Protein AF-D8UE65-F1 (afdb_monomer)

Structure (mmCIF, N/CA/C/O backbone):
data_AF-D8UE65-F1
#
_entry.id   AF-D8UE65-F1
#
loop_
_atom_site.group_PDB
_atom_site.id
_atom_site.type_symbol
_atom_site.label_atom_id
_atom_site.label_alt_id
_atom_site.label_comp_id
_atom_site.label_asym_id
_atom_site.label_entity_id
_atom_site.label_seq_id
_atom_site.pdbx_PDB_ins_code
_atom_site.Cartn_x
_atom_site.Cartn_y
_atom_site.Cartn_z
_atom_site.occupancy
_atom_site.B_iso_or_equiv
_atom_site.auth_seq_id
_atom_site.auth_comp_id
_atom_site.auth_asym_id
_atom_site.auth_atom_id
_atom_site.pdbx_PDB_model_num
ATOM 1 N N . MET A 1 1 ? -9.162 -11.176 -4.516 1.00 61.50 1 MET A N 1
ATOM 2 C CA . MET A 1 1 ? -8.106 -11.678 -3.604 1.00 61.50 1 MET A CA 1
ATOM 3 C C . MET A 1 1 ? -7.169 -10.521 -3.298 1.00 61.50 1 MET A C 1
ATOM 5 O O . MET A 1 1 ? -6.823 -9.806 -4.231 1.00 61.50 1 MET A O 1
ATOM 9 N N . ILE A 1 2 ? -6.819 -10.314 -2.029 1.00 73.38 2 ILE A N 1
ATOM 10 C CA . ILE A 1 2 ? -6.019 -9.173 -1.555 1.00 73.38 2 ILE A CA 1
ATOM 11 C C . ILE A 1 2 ? -4.678 -9.697 -1.054 1.00 73.38 2 ILE A C 1
ATOM 13 O O . ILE A 1 2 ? -4.634 -10.736 -0.392 1.00 73.38 2 ILE A O 1
ATOM 17 N N . ARG A 1 3 ? -3.593 -8.988 -1.363 1.00 79.06 3 ARG A N 1
ATOM 18 C CA . ARG A 1 3 ? -2.263 -9.249 -0.812 1.00 79.06 3 ARG A CA 1
ATOM 19 C C . ARG A 1 3 ? -1.791 -8.003 -0.072 1.00 79.06 3 ARG A C 1
ATOM 21 O O . ARG A 1 3 ? -1.666 -6.947 -0.680 1.00 79.06 3 ARG A O 1
ATOM 28 N N . VAL A 1 4 ? -1.523 -8.129 1.224 1.00 76.31 4 VAL A N 1
ATOM 29 C CA . VAL A 1 4 ? -0.798 -7.105 1.992 1.00 76.31 4 VAL A CA 1
ATOM 30 C C . VAL A 1 4 ? 0.676 -7.480 1.961 1.00 76.31 4 VAL A C 1
ATOM 32 O O . VAL A 1 4 ? 1.009 -8.642 2.205 1.00 76.31 4 VAL A O 1
ATOM 35 N N . ASN A 1 5 ? 1.547 -6.533 1.623 1.00 72.19 5 ASN A N 1
ATOM 36 C CA . ASN A 1 5 ? 2.982 -6.762 1.573 1.00 72.19 5 ASN A CA 1
ATOM 37 C C . ASN A 1 5 ? 3.733 -5.729 2.414 1.00 72.19 5 ASN A C 1
ATOM 39 O O . ASN A 1 5 ? 3.408 -4.543 2.397 1.00 72.19 5 ASN A O 1
ATOM 43 N N . ASN A 1 6 ? 4.752 -6.200 3.128 1.00 67.00 6 ASN A N 1
ATOM 44 C CA . ASN A 1 6 ? 5.721 -5.362 3.818 1.00 67.00 6 ASN A CA 1
ATOM 45 C C . ASN A 1 6 ? 7.090 -5.642 3.194 1.00 67.00 6 ASN A C 1
ATOM 47 O O . ASN A 1 6 ? 7.654 -6.723 3.371 1.00 67.00 6 ASN A O 1
ATOM 51 N N . LEU A 1 7 ? 7.589 -4.694 2.409 1.00 61.66 7 LEU A N 1
ATOM 52 C CA . LEU A 1 7 ? 8.792 -4.833 1.601 1.00 61.66 7 LEU A CA 1
ATOM 53 C C . LEU A 1 7 ? 10.032 -4.546 2.456 1.00 61.66 7 LEU A C 1
ATOM 55 O O . LEU A 1 7 ? 10.694 -3.513 2.320 1.00 61.66 7 LEU A O 1
ATOM 59 N N . ALA A 1 8 ? 10.358 -5.465 3.361 1.00 54.69 8 ALA A N 1
ATOM 60 C CA . ALA A 1 8 ? 11.595 -5.381 4.127 1.00 54.69 8 ALA A CA 1
ATOM 61 C C . ALA A 1 8 ? 12.799 -5.285 3.166 1.00 54.69 8 ALA A C 1
ATOM 63 O O . ALA A 1 8 ? 12.985 -6.135 2.298 1.00 54.69 8 ALA A O 1
ATOM 64 N N . GLY A 1 9 ? 13.609 -4.230 3.297 1.00 54.38 9 GLY A N 1
ATOM 65 C CA . GLY A 1 9 ? 14.769 -3.999 2.427 1.00 54.38 9 GLY A CA 1
ATOM 66 C C . GLY A 1 9 ? 14.492 -3.204 1.143 1.00 54.38 9 GLY A C 1
ATOM 67 O O . GLY A 1 9 ? 15.435 -2.906 0.412 1.00 54.38 9 GLY A O 1
ATOM 68 N N . ALA A 1 10 ? 13.256 -2.766 0.887 1.00 66.12 10 ALA A N 1
ATOM 69 C CA . ALA A 1 10 ? 12.911 -1.908 -0.250 1.00 66.12 10 ALA A CA 1
ATOM 70 C C . ALA A 1 10 ? 13.243 -0.422 -0.017 1.00 66.12 10 ALA A C 1
ATOM 72 O O . ALA A 1 10 ? 12.389 0.455 -0.092 1.00 66.12 10 ALA A O 1
ATOM 73 N N . HIS A 1 11 ? 14.515 -0.133 0.247 1.00 72.75 11 HIS A N 1
ATOM 74 C CA . HIS A 1 11 ? 15.058 1.230 0.323 1.00 72.75 11 HIS A CA 1
ATOM 75 C C . HIS A 1 11 ? 15.774 1.645 -0.980 1.00 72.75 11 HIS A C 1
ATOM 77 O O . HIS A 1 11 ? 16.213 2.788 -1.136 1.00 72.75 11 HIS A O 1
ATOM 83 N N . SER A 1 12 ? 15.863 0.729 -1.958 1.00 82.31 12 SER A N 1
ATOM 84 C CA . SER A 1 12 ? 16.433 0.948 -3.295 1.00 82.31 12 SER A CA 1
ATOM 85 C C . SER A 1 12 ? 15.416 0.687 -4.419 1.00 82.31 12 SER A C 1
ATOM 87 O O . SER A 1 12 ? 14.555 -0.176 -4.262 1.00 82.31 12 SER A O 1
ATOM 89 N N . ASP A 1 13 ? 15.528 1.366 -5.575 1.00 86.06 13 ASP A N 1
ATOM 90 C CA . ASP A 1 13 ? 14.677 1.071 -6.751 1.00 86.06 13 ASP A CA 1
ATOM 91 C C . ASP A 1 13 ? 14.912 -0.366 -7.207 1.00 86.06 13 ASP A C 1
ATO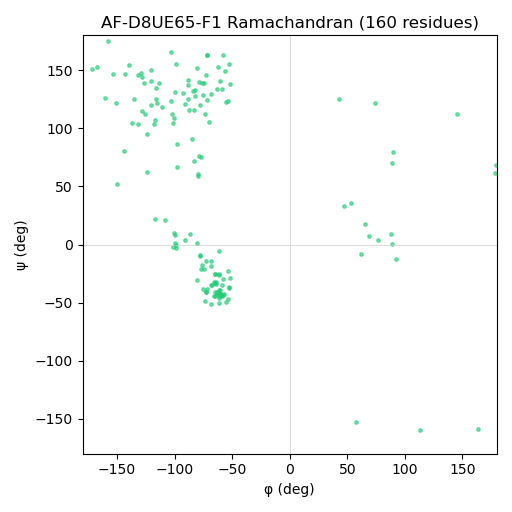M 93 O O . ASP A 1 13 ? 13.972 -1.065 -7.562 1.00 86.06 13 ASP A O 1
ATOM 97 N N . ALA A 1 14 ? 16.168 -0.822 -7.161 1.00 87.56 14 ALA A N 1
ATOM 98 C CA . ALA A 1 14 ? 16.527 -2.197 -7.478 1.00 87.56 14 ALA A CA 1
ATOM 99 C C . ALA A 1 14 ? 15.824 -3.194 -6.544 1.00 87.56 14 ALA A C 1
ATOM 101 O O . ALA A 1 14 ? 15.299 -4.194 -7.019 1.00 87.56 14 ALA A O 1
ATOM 102 N N . GLY A 1 15 ? 15.761 -2.903 -5.241 1.00 85.94 15 GLY A N 1
ATOM 103 C CA . GLY A 1 15 ? 15.048 -3.730 -4.267 1.00 85.94 15 GLY A CA 1
ATOM 104 C C . GLY A 1 15 ? 13.542 -3.761 -4.518 1.00 85.94 15 GLY A C 1
ATOM 105 O O . GLY A 1 15 ? 12.947 -4.832 -4.532 1.00 85.94 15 GLY A O 1
ATOM 106 N N . ILE A 1 16 ? 12.927 -2.608 -4.793 1.00 86.50 16 ILE A N 1
ATOM 107 C CA . ILE A 1 16 ? 11.495 -2.532 -5.119 1.00 86.50 16 ILE A CA 1
ATOM 108 C C . ILE A 1 16 ? 11.185 -3.324 -6.397 1.00 86.50 16 ILE A C 1
ATOM 110 O O . ILE A 1 16 ? 10.253 -4.125 -6.409 1.00 86.50 16 ILE A O 1
ATOM 114 N N . LYS A 1 17 ? 11.994 -3.153 -7.450 1.00 89.19 17 LYS A N 1
ATOM 115 C CA . LYS A 1 17 ? 11.868 -3.895 -8.715 1.00 89.19 17 LYS A CA 1
ATOM 116 C C . LYS A 1 17 ? 12.054 -5.397 -8.525 1.00 89.19 17 LYS A C 1
ATOM 118 O O . LYS A 1 17 ? 11.297 -6.175 -9.095 1.00 89.19 17 LYS A O 1
ATOM 123 N N . ALA A 1 18 ? 13.029 -5.809 -7.714 1.00 88.38 18 ALA A N 1
ATOM 124 C CA . ALA A 1 18 ? 13.240 -7.216 -7.391 1.00 88.38 18 ALA A CA 1
ATOM 125 C C . ALA A 1 18 ? 11.993 -7.811 -6.729 1.00 88.38 18 ALA A C 1
ATOM 127 O O . ALA A 1 18 ? 11.530 -8.868 -7.140 1.00 88.38 18 ALA A O 1
ATOM 128 N N . ILE A 1 19 ? 11.374 -7.092 -5.791 1.00 86.06 19 ILE A N 1
ATOM 129 C CA . ILE A 1 19 ? 10.167 -7.597 -5.135 1.00 86.06 19 ILE A CA 1
ATOM 130 C C . ILE A 1 19 ? 8.957 -7.587 -6.075 1.00 86.06 19 ILE A C 1
ATOM 132 O O . ILE A 1 19 ? 8.164 -8.524 -6.052 1.00 86.06 19 ILE A O 1
ATOM 136 N N . ALA A 1 20 ? 8.806 -6.572 -6.928 1.00 89.12 20 ALA A N 1
ATOM 137 C CA . ALA A 1 20 ? 7.784 -6.594 -7.974 1.00 89.12 20 ALA A CA 1
ATOM 138 C C . ALA A 1 20 ? 7.948 -7.827 -8.884 1.00 89.12 20 ALA A C 1
ATOM 140 O O . ALA A 1 20 ? 6.970 -8.517 -9.175 1.00 89.12 20 ALA A O 1
ATOM 141 N N . SER A 1 21 ? 9.189 -8.157 -9.254 1.00 89.56 21 SER A N 1
ATOM 142 C CA . SER A 1 21 ? 9.516 -9.368 -10.009 1.00 89.56 21 SER A CA 1
ATOM 143 C C . SER A 1 21 ? 9.172 -10.648 -9.239 1.00 89.56 21 SER A C 1
ATOM 145 O O . SER A 1 21 ? 8.598 -11.562 -9.827 1.00 89.56 21 SER A O 1
ATOM 147 N N . ASP A 1 22 ? 9.475 -10.714 -7.940 1.00 88.44 22 ASP A N 1
ATOM 148 C CA . ASP A 1 22 ? 9.188 -11.879 -7.091 1.00 88.44 22 ASP A CA 1
ATOM 149 C C . ASP A 1 22 ? 7.683 -12.101 -6.881 1.00 88.44 22 ASP A C 1
ATOM 151 O O . ASP A 1 22 ? 7.226 -13.241 -6.810 1.00 88.44 22 ASP A O 1
ATOM 155 N N . LEU A 1 23 ? 6.891 -11.024 -6.802 1.00 86.94 23 LEU A N 1
ATOM 156 C CA . LEU A 1 23 ? 5.425 -11.111 -6.771 1.00 86.94 23 LEU A CA 1
ATOM 157 C C . LEU A 1 23 ? 4.865 -11.669 -8.088 1.00 86.94 23 LEU A C 1
ATOM 159 O O . LEU A 1 23 ? 3.856 -12.380 -8.080 1.00 86.94 23 LEU A O 1
ATOM 163 N N . GLY A 1 24 ? 5.529 -11.362 -9.204 1.00 82.44 24 GLY A N 1
ATOM 164 C CA . GLY A 1 24 ? 5.318 -11.998 -10.496 1.00 82.44 24 GLY A CA 1
ATOM 165 C C . GLY A 1 24 ? 3.886 -11.902 -11.032 1.00 82.44 24 GLY A C 1
ATOM 166 O O . GLY A 1 24 ? 3.126 -10.974 -10.754 1.00 82.44 24 GLY A O 1
ATOM 167 N N . ALA A 1 25 ? 3.503 -12.885 -11.851 1.00 85.69 25 ALA A N 1
ATOM 168 C CA . ALA A 1 25 ? 2.191 -12.921 -12.499 1.00 85.69 25 ALA A CA 1
ATOM 169 C C . ALA A 1 25 ? 1.033 -13.256 -11.538 1.00 85.69 25 ALA A C 1
ATOM 171 O O . ALA A 1 25 ? -0.130 -13.027 -11.876 1.00 85.69 25 ALA A O 1
ATOM 172 N N . ASP A 1 26 ? 1.331 -13.758 -10.339 1.00 86.19 26 ASP A N 1
ATOM 173 C CA . ASP A 1 26 ? 0.327 -14.236 -9.384 1.00 86.19 26 ASP A CA 1
ATOM 174 C C . ASP A 1 26 ? -0.541 -13.115 -8.811 1.00 86.19 26 ASP A C 1
ATOM 176 O O . ASP A 1 26 ? -1.622 -13.379 -8.276 1.00 86.19 26 ASP A O 1
ATOM 180 N N . ILE A 1 27 ? -0.093 -11.863 -8.911 1.00 90.19 27 ILE A N 1
ATOM 181 C CA . ILE A 1 27 ? -0.812 -10.688 -8.409 1.00 90.19 27 ILE A CA 1
ATOM 182 C C . ILE A 1 27 ? -1.597 -9.926 -9.483 1.00 90.19 27 ILE A C 1
ATOM 184 O O . ILE A 1 27 ? -2.305 -8.975 -9.155 1.00 90.19 27 ILE A O 1
ATOM 188 N N . LYS A 1 28 ? -1.558 -10.373 -10.744 1.00 92.69 28 LYS A N 1
ATOM 189 C CA . LYS A 1 28 ? -2.320 -9.744 -11.831 1.00 92.69 28 LYS A CA 1
ATOM 190 C C . LYS A 1 28 ? -3.823 -9.740 -11.537 1.00 92.69 28 LYS A C 1
ATOM 192 O O . LYS A 1 28 ? -4.395 -10.748 -11.118 1.00 92.69 28 LYS A O 1
ATOM 197 N N . GLY A 1 29 ? -4.459 -8.592 -11.750 1.00 93.06 29 GLY A N 1
ATOM 198 C CA . GLY A 1 29 ? -5.870 -8.326 -11.471 1.00 93.06 29 GLY A CA 1
ATOM 199 C C . GLY A 1 29 ? -6.230 -8.292 -9.983 1.00 93.06 29 GLY A C 1
ATOM 200 O O . GLY A 1 29 ? -7.413 -8.255 -9.645 1.00 93.06 29 GLY A O 1
ATOM 201 N N . LYS A 1 30 ? -5.245 -8.347 -9.075 1.00 94.50 30 LYS A N 1
ATOM 202 C CA . LYS A 1 30 ? -5.469 -8.353 -7.623 1.00 94.50 30 LYS A CA 1
ATOM 203 C C . LYS A 1 30 ? -5.175 -6.989 -7.011 1.00 94.50 30 LYS A C 1
ATOM 205 O O . LYS A 1 30 ? -4.555 -6.120 -7.618 1.00 94.50 30 LYS A O 1
ATOM 210 N N . VAL A 1 31 ? -5.639 -6.824 -5.775 1.00 95.06 31 VAL A N 1
ATOM 211 C CA . VAL A 1 31 ? -5.308 -5.672 -4.935 1.00 95.06 31 VAL A CA 1
ATOM 212 C C . VAL A 1 31 ? -4.030 -5.974 -4.163 1.00 95.06 31 VAL A C 1
ATOM 214 O O . VAL A 1 31 ? -3.964 -6.980 -3.448 1.00 95.06 31 VAL A O 1
ATOM 217 N N . LEU A 1 32 ? -3.042 -5.090 -4.294 1.00 94.25 32 LEU A N 1
ATOM 218 C CA . LEU A 1 32 ? -1.800 -5.096 -3.528 1.00 94.25 32 LEU A CA 1
ATOM 219 C C . LEU A 1 32 ? -1.793 -3.893 -2.584 1.00 94.25 32 LEU A C 1
ATOM 221 O O . LEU A 1 32 ? -1.817 -2.755 -3.043 1.00 94.25 32 LEU A O 1
ATOM 225 N N . ILE A 1 33 ? -1.738 -4.143 -1.277 1.00 94.19 33 ILE A N 1
ATOM 226 C CA . ILE A 1 33 ? -1.586 -3.106 -0.253 1.00 94.19 33 ILE A CA 1
ATOM 227 C C . ILE A 1 33 ? -0.133 -3.112 0.227 1.00 94.19 33 ILE A C 1
ATOM 229 O O . ILE A 1 33 ? 0.313 -4.070 0.857 1.00 94.19 33 ILE A O 1
ATOM 233 N N . ASP A 1 34 ? 0.597 -2.048 -0.082 1.00 91.25 34 ASP A N 1
ATOM 234 C CA . ASP A 1 34 ? 1.961 -1.784 0.354 1.00 91.25 34 ASP A CA 1
ATOM 235 C C . ASP A 1 34 ? 1.971 -1.066 1.713 1.00 91.25 34 ASP A C 1
ATOM 237 O O . ASP A 1 34 ? 1.520 0.078 1.830 1.00 91.25 34 ASP A O 1
ATOM 241 N N . ALA A 1 35 ? 2.518 -1.747 2.722 1.00 88.19 35 ALA A N 1
ATOM 242 C CA . ALA A 1 35 ? 2.698 -1.248 4.086 1.00 88.19 35 ALA A CA 1
ATOM 243 C C . ALA A 1 35 ? 4.129 -0.775 4.393 1.00 88.19 35 ALA A C 1
ATOM 245 O O . ALA A 1 35 ? 4.469 -0.517 5.546 1.00 88.19 35 ALA A O 1
ATOM 246 N N . THR A 1 36 ? 4.982 -0.670 3.376 1.00 82.88 36 THR A N 1
ATOM 247 C CA . THR A 1 36 ? 6.420 -0.429 3.545 1.00 82.88 36 THR A CA 1
ATOM 248 C C . THR A 1 36 ? 6.734 1.018 3.906 1.00 82.88 36 THR A C 1
ATOM 250 O O . THR A 1 36 ? 6.234 1.940 3.267 1.00 82.88 36 THR A O 1
ATOM 253 N N . ASN A 1 37 ? 7.672 1.228 4.827 1.00 82.12 37 ASN A N 1
ATOM 254 C CA . ASN A 1 37 ? 8.392 2.496 4.963 1.00 82.12 37 ASN A CA 1
ATOM 255 C C . ASN A 1 37 ? 9.779 2.339 4.307 1.00 82.12 37 ASN A C 1
ATOM 257 O O . ASN A 1 37 ? 10.595 1.576 4.829 1.00 82.12 37 ASN A O 1
ATOM 261 N N . PRO A 1 38 ? 10.058 2.972 3.146 1.00 79.38 38 PRO A N 1
ATOM 262 C CA . PRO A 1 38 ? 11.289 2.755 2.378 1.00 79.38 38 PRO A CA 1
ATOM 263 C C . PRO A 1 38 ? 12.469 3.546 2.971 1.00 79.38 38 PRO A C 1
ATOM 265 O O . PRO A 1 38 ? 13.038 4.429 2.325 1.00 79.38 38 PRO A O 1
ATOM 268 N N . LEU A 1 39 ? 12.802 3.247 4.226 1.00 80.00 39 LEU A N 1
ATOM 269 C CA . LEU A 1 39 ? 13.847 3.910 5.002 1.00 80.00 39 LEU A CA 1
ATOM 270 C C . LEU A 1 39 ? 15.202 3.237 4.785 1.00 80.00 39 LEU A C 1
ATOM 272 O O . LEU A 1 39 ? 15.293 2.007 4.718 1.00 80.00 39 LEU A O 1
ATOM 276 N N . SER A 1 40 ? 16.267 4.034 4.708 1.00 78.56 40 SER A N 1
ATOM 277 C CA . SER A 1 40 ? 17.629 3.509 4.737 1.00 78.56 40 SER A CA 1
ATOM 278 C C . SER A 1 40 ? 17.914 2.800 6.072 1.00 78.56 40 SER A C 1
ATOM 280 O O . SER A 1 40 ? 17.295 3.119 7.093 1.00 78.56 40 SER A O 1
ATOM 282 N N . PRO A 1 41 ? 18.833 1.816 6.099 1.00 76.88 41 PRO A N 1
ATOM 283 C CA . PRO A 1 41 ? 19.177 1.125 7.334 1.00 76.88 41 PRO A CA 1
ATOM 284 C C . PRO A 1 41 ? 19.636 2.091 8.433 1.00 76.88 41 PRO A C 1
ATOM 286 O O . PRO A 1 41 ? 20.264 3.119 8.166 1.00 76.88 41 PRO A O 1
ATOM 289 N N . TYR A 1 42 ? 19.364 1.728 9.687 1.00 73.69 42 TYR A N 1
ATOM 290 C CA . TYR A 1 42 ? 19.903 2.439 10.844 1.00 73.69 42 TYR A CA 1
ATOM 291 C C . TYR A 1 42 ? 21.439 2.572 10.732 1.00 73.69 42 TYR A C 1
ATOM 293 O O . TYR A 1 42 ? 22.098 1.597 10.353 1.00 73.69 42 TYR A O 1
ATOM 301 N N . PRO A 1 43 ? 22.033 3.736 11.068 1.00 76.62 43 PRO A N 1
ATOM 302 C CA . PRO A 1 43 ? 21.427 4.908 11.718 1.00 76.62 43 PRO A CA 1
ATOM 303 C C . PRO A 1 43 ? 20.844 5.976 10.779 1.00 76.62 43 PRO A C 1
ATOM 305 O O . PRO A 1 43 ? 20.419 7.014 11.270 1.00 76.62 43 PRO A O 1
ATOM 308 N N . GLY A 1 44 ? 20.838 5.761 9.460 1.00 76.12 44 GLY A N 1
ATOM 309 C CA . GLY A 1 44 ? 20.423 6.786 8.497 1.00 76.12 44 GLY A CA 1
ATOM 310 C C . GLY A 1 44 ? 18.931 7.115 8.566 1.00 76.12 44 GLY A C 1
ATOM 311 O O . GLY A 1 44 ? 18.576 8.282 8.681 1.00 76.12 44 GLY A O 1
ATOM 312 N N . LEU A 1 45 ? 18.069 6.088 8.512 1.00 77.38 45 LEU A N 1
ATOM 313 C CA . LEU A 1 45 ? 16.599 6.220 8.510 1.00 77.38 45 LEU A CA 1
ATOM 314 C C . LEU A 1 45 ? 16.079 7.278 7.515 1.00 77.38 45 LEU A C 1
ATOM 316 O O . LEU A 1 45 ? 15.075 7.950 7.740 1.00 77.38 45 LEU A O 1
ATOM 320 N N . GLU A 1 46 ? 16.774 7.431 6.393 1.00 77.94 46 GLU A N 1
ATOM 321 C CA . GLU A 1 46 ? 16.431 8.400 5.360 1.00 77.94 46 GLU A CA 1
ATOM 322 C C . GLU A 1 46 ? 15.379 7.799 4.436 1.00 77.94 46 GLU A C 1
ATOM 324 O O . GLU A 1 46 ? 15.532 6.675 3.947 1.00 77.94 46 GLU A O 1
ATOM 329 N N . VAL A 1 47 ? 14.322 8.557 4.156 1.00 73.25 47 VAL A N 1
ATOM 330 C CA . VAL A 1 47 ? 13.320 8.150 3.172 1.00 73.25 47 VAL A CA 1
ATOM 331 C C . VAL A 1 47 ? 13.946 8.172 1.786 1.00 73.25 47 VAL A C 1
ATOM 333 O O . VAL A 1 47 ? 14.524 9.172 1.351 1.00 73.25 47 VAL A O 1
ATOM 336 N N . ARG A 1 48 ? 13.787 7.068 1.057 1.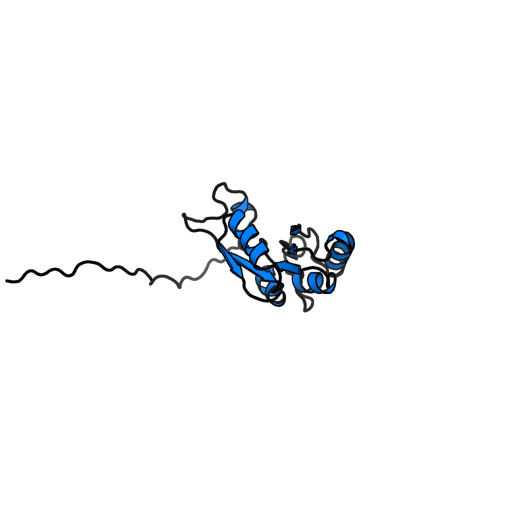00 71.94 48 ARG A N 1
ATOM 337 C CA . ARG A 1 48 ? 14.131 6.994 -0.359 1.00 71.94 48 ARG A CA 1
ATOM 338 C C . ARG A 1 48 ? 13.445 8.119 -1.147 1.00 71.94 48 ARG A C 1
ATOM 340 O O . ARG A 1 48 ? 12.221 8.170 -1.216 1.00 71.94 48 ARG A O 1
ATOM 347 N N . TRP A 1 49 ? 14.228 8.936 -1.855 1.00 71.56 49 TRP A N 1
ATOM 348 C CA . TRP A 1 49 ? 13.693 9.880 -2.837 1.00 71.56 49 TRP A CA 1
ATOM 349 C C . TRP A 1 49 ? 14.518 9.910 -4.126 1.00 71.56 49 TRP A C 1
ATOM 351 O O . TRP A 1 49 ? 15.589 10.506 -4.186 1.00 71.56 49 TRP A O 1
ATOM 361 N N . THR A 1 50 ? 13.995 9.292 -5.187 1.00 73.88 50 THR A N 1
ATOM 362 C CA . THR A 1 50 ? 14.575 9.338 -6.547 1.00 73.88 50 THR A CA 1
ATOM 363 C C . THR A 1 50 ? 13.641 10.001 -7.561 1.00 73.88 50 THR A C 1
ATOM 365 O O . THR A 1 50 ? 13.752 9.789 -8.765 1.00 73.88 50 THR A O 1
ATOM 368 N N . GLY A 1 51 ? 12.703 10.822 -7.075 1.00 81.75 51 GLY A N 1
ATOM 369 C CA . GLY A 1 51 ? 11.660 11.471 -7.878 1.00 81.75 51 GLY A CA 1
ATOM 370 C C . GLY A 1 51 ? 10.344 10.688 -7.961 1.00 81.75 51 GLY A C 1
ATOM 371 O O . GLY A 1 51 ? 9.329 11.262 -8.359 1.00 81.75 51 GLY A O 1
ATOM 372 N N . LYS A 1 52 ? 10.339 9.420 -7.529 1.00 86.81 52 LYS A N 1
ATOM 373 C CA . LYS A 1 52 ? 9.149 8.572 -7.360 1.00 86.81 52 LYS A CA 1
ATOM 374 C C . LYS A 1 52 ? 9.137 7.967 -5.957 1.00 86.81 52 LYS A C 1
ATOM 376 O O . LYS A 1 52 ? 10.197 7.646 -5.421 1.00 86.81 52 LYS A O 1
ATOM 381 N N . SER A 1 53 ? 7.946 7.826 -5.381 1.00 88.94 53 SER A N 1
ATOM 382 C CA . SER A 1 53 ? 7.733 7.030 -4.164 1.00 88.94 53 SER A CA 1
ATOM 383 C C . SER A 1 53 ? 7.852 5.533 -4.439 1.00 88.94 53 SER A C 1
ATOM 385 O O . SER A 1 53 ? 7.758 5.097 -5.591 1.00 88.94 53 SER A O 1
ATOM 387 N N . ALA A 1 54 ? 8.018 4.734 -3.383 1.00 88.62 54 ALA A N 1
ATOM 388 C CA . ALA A 1 54 ? 8.061 3.282 -3.533 1.00 88.62 54 ALA A CA 1
ATOM 389 C C . ALA A 1 54 ? 6.730 2.736 -4.075 1.00 88.62 54 ALA A C 1
ATOM 391 O O . ALA A 1 54 ? 6.732 1.905 -4.984 1.00 88.62 54 ALA A O 1
ATOM 392 N N . GLY A 1 55 ? 5.603 3.275 -3.596 1.00 90.56 55 GLY A N 1
ATOM 393 C CA . GLY A 1 55 ? 4.278 2.943 -4.122 1.00 90.56 55 GLY A CA 1
ATOM 394 C C . GLY A 1 55 ? 4.104 3.277 -5.609 1.00 90.56 55 GLY A C 1
ATOM 395 O O . GLY A 1 55 ? 3.514 2.492 -6.350 1.00 90.56 55 GLY A O 1
ATOM 396 N N . GLU A 1 56 ? 4.644 4.409 -6.073 1.00 92.69 56 GLU A N 1
ATOM 397 C CA . GLU A 1 56 ? 4.624 4.765 -7.500 1.00 92.69 56 GLU A CA 1
ATOM 398 C C . GLU A 1 56 ? 5.457 3.799 -8.342 1.00 92.69 56 GLU A C 1
ATOM 400 O O . GLU A 1 56 ? 4.989 3.347 -9.383 1.00 92.69 56 GLU A O 1
ATOM 405 N N . LEU A 1 57 ? 6.657 3.439 -7.882 1.00 92.12 57 LEU A N 1
ATOM 406 C CA . LEU A 1 57 ? 7.498 2.491 -8.605 1.00 92.12 57 LEU A CA 1
ATOM 407 C C . LEU A 1 57 ? 6.858 1.097 -8.673 1.00 92.12 57 LEU A C 1
ATOM 409 O O . LEU A 1 57 ? 6.877 0.475 -9.729 1.00 92.12 57 LEU A O 1
ATOM 413 N N . LEU A 1 58 ? 6.237 0.620 -7.590 1.00 91.19 58 LEU A N 1
ATOM 414 C CA . LEU A 1 58 ? 5.488 -0.643 -7.604 1.00 91.19 58 LEU A CA 1
ATOM 415 C C . LEU A 1 58 ? 4.351 -0.628 -8.623 1.00 91.19 58 LEU A C 1
ATOM 417 O O . LEU A 1 58 ? 4.170 -1.606 -9.340 1.00 91.19 58 LEU A O 1
ATOM 421 N N . ALA A 1 59 ? 3.589 0.465 -8.687 1.00 92.94 59 ALA A N 1
ATOM 422 C CA . ALA A 1 59 ? 2.497 0.596 -9.646 1.00 92.94 59 ALA A CA 1
ATOM 423 C C . ALA A 1 59 ? 2.995 0.589 -11.102 1.00 92.94 59 ALA A C 1
ATOM 425 O O . ALA A 1 59 ? 2.304 0.078 -11.978 1.00 92.94 59 ALA A O 1
ATOM 426 N N . GLU A 1 60 ? 4.195 1.114 -11.362 1.00 93.62 60 GLU A N 1
ATOM 427 C CA . GLU A 1 60 ? 4.817 1.068 -12.690 1.00 93.62 60 GLU A CA 1
ATOM 428 C C . GLU A 1 60 ? 5.317 -0.327 -13.071 1.00 93.62 60 GLU A C 1
ATOM 430 O O . GLU A 1 60 ? 5.140 -0.748 -14.212 1.00 93.62 60 GLU A O 1
ATOM 435 N N . GLU A 1 61 ? 5.924 -1.052 -12.132 1.00 93.31 61 GLU A N 1
ATOM 436 C CA . GLU A 1 61 ? 6.424 -2.412 -12.376 1.00 93.31 61 GLU A CA 1
ATOM 437 C C . GLU A 1 61 ? 5.286 -3.448 -12.443 1.00 93.31 61 GLU A C 1
ATOM 439 O O . GLU A 1 61 ? 5.447 -4.521 -13.026 1.00 93.31 61 GLU A O 1
ATOM 444 N N . LEU A 1 62 ? 4.117 -3.130 -11.873 1.00 92.69 62 LEU A N 1
ATOM 445 C CA . LEU A 1 62 ? 2.951 -4.011 -11.781 1.00 92.69 62 LEU A CA 1
ATOM 446 C C . LEU A 1 62 ? 1.698 -3.369 -12.406 1.00 92.69 62 LEU A C 1
ATOM 448 O O . LEU A 1 62 ? 0.696 -3.184 -11.711 1.00 92.69 62 LEU A O 1
ATOM 452 N N . PRO A 1 63 ? 1.698 -3.074 -13.721 1.00 93.50 63 PRO A N 1
ATOM 453 C CA . PRO A 1 63 ? 0.623 -2.315 -14.370 1.00 93.50 63 PRO A CA 1
ATOM 454 C C . PRO A 1 63 ? -0.732 -3.036 -14.360 1.00 93.50 63 PRO A C 1
ATOM 456 O O . PRO A 1 63 ? -1.780 -2.399 -14.395 1.00 93.50 63 PRO A O 1
ATOM 459 N N . ASP A 1 64 ? -0.715 -4.367 -14.273 1.00 94.25 64 ASP A N 1
ATOM 460 C CA . ASP A 1 64 ? -1.914 -5.204 -14.204 1.00 94.25 64 ASP A CA 1
ATOM 461 C C . ASP A 1 64 ? -2.424 -5.386 -12.756 1.00 94.25 64 ASP A C 1
ATOM 463 O O . ASP A 1 64 ? -3.268 -6.245 -12.511 1.00 94.25 64 ASP A O 1
ATOM 467 N N . THR A 1 65 ? -1.882 -4.663 -11.767 1.00 94.56 65 THR A N 1
ATOM 468 C CA . THR A 1 65 ? -2.212 -4.809 -10.336 1.00 94.56 65 THR A CA 1
ATOM 469 C C . THR A 1 65 ? -2.763 -3.507 -9.761 1.00 94.56 65 THR A C 1
ATOM 471 O O . THR A 1 65 ? -2.259 -2.420 -10.030 1.00 94.56 65 THR A O 1
ATOM 474 N N . PHE A 1 66 ? -3.769 -3.606 -8.891 1.00 95.38 66 PHE A N 1
ATOM 475 C CA . PHE A 1 66 ? -4.321 -2.451 -8.184 1.00 95.38 66 PHE A CA 1
ATOM 476 C C . PHE A 1 66 ? -3.492 -2.158 -6.931 1.00 95.38 66 PHE A C 1
ATOM 478 O O . PHE A 1 66 ? -3.738 -2.723 -5.863 1.00 95.38 66 PHE A O 1
ATOM 485 N N . VAL A 1 67 ? -2.480 -1.302 -7.078 1.00 94.88 67 VAL A N 1
ATOM 486 C CA . VAL A 1 67 ? -1.559 -0.935 -5.993 1.00 94.88 67 VAL A CA 1
ATOM 487 C C . VAL A 1 67 ? -2.156 0.158 -5.104 1.00 94.88 67 VAL A C 1
ATOM 489 O O . VAL A 1 67 ? -2.649 1.186 -5.581 1.00 94.88 67 VAL A O 1
ATOM 492 N N . TYR A 1 68 ? -2.067 -0.065 -3.796 1.00 96.19 68 TYR A N 1
ATOM 493 C CA . TYR A 1 68 ? -2.457 0.852 -2.734 1.00 96.19 68 TYR A CA 1
ATOM 494 C C . TYR A 1 68 ? -1.352 0.970 -1.688 1.00 96.19 68 TYR A C 1
ATOM 496 O O . TYR A 1 68 ? -0.689 -0.008 -1.378 1.00 96.19 68 TYR A O 1
ATOM 504 N N . LYS A 1 69 ? -1.195 2.152 -1.098 1.00 94.62 69 LYS A N 1
ATOM 505 C CA . LYS A 1 69 ? -0.368 2.434 0.074 1.00 94.62 69 LYS A CA 1
ATOM 506 C C . LYS A 1 69 ? -1.274 2.576 1.291 1.00 94.62 69 LYS A C 1
ATOM 508 O O . LYS A 1 69 ? -2.163 3.423 1.255 1.00 94.62 69 LYS A O 1
ATOM 513 N N . ALA A 1 70 ? -1.058 1.785 2.337 1.00 92.88 70 ALA A N 1
ATOM 514 C CA . ALA A 1 70 ? -1.784 1.871 3.610 1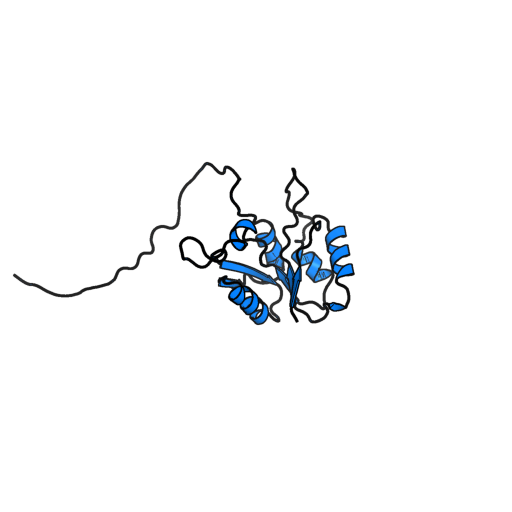.00 92.88 70 ALA A CA 1
ATOM 515 C C . ALA A 1 70 ? -0.956 1.225 4.732 1.00 92.88 70 ALA A C 1
ATOM 517 O O . ALA A 1 70 ? 0.085 0.649 4.457 1.00 92.88 70 ALA A O 1
ATOM 518 N N . PHE A 1 71 ? -1.400 1.287 5.991 1.00 89.38 71 PHE A N 1
ATOM 519 C CA . PHE A 1 71 ? -0.770 0.642 7.167 1.00 89.38 71 PHE A CA 1
ATOM 520 C C . PHE A 1 71 ? 0.649 1.090 7.534 1.00 89.38 71 PHE A C 1
ATOM 522 O O . PHE A 1 71 ? 1.130 0.772 8.615 1.00 89.38 71 PHE A O 1
ATOM 529 N N . ASN A 1 72 ? 1.300 1.889 6.698 1.00 84.44 72 ASN A N 1
ATOM 530 C CA . ASN A 1 72 ? 2.668 2.337 6.926 1.00 84.44 72 ASN A CA 1
ATOM 531 C C . ASN A 1 72 ? 2.761 3.456 7.989 1.00 84.44 72 ASN A C 1
ATOM 533 O O . ASN A 1 72 ? 3.832 3.721 8.529 1.00 84.44 72 ASN A O 1
ATOM 537 N N . THR A 1 73 ? 1.634 4.114 8.285 1.00 77.81 73 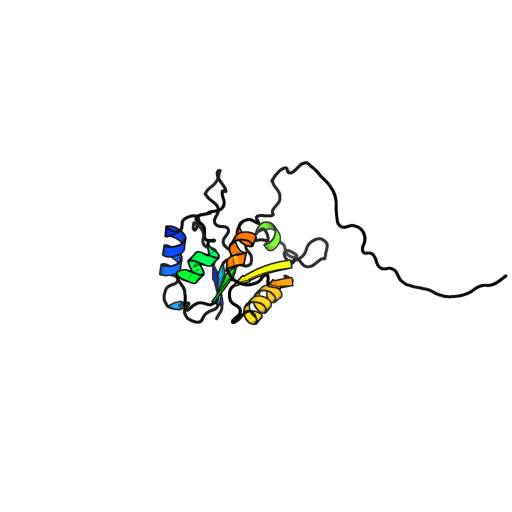THR A N 1
ATOM 538 C CA . THR A 1 73 ? 1.599 5.367 9.051 1.00 77.81 73 THR A CA 1
ATOM 539 C C . THR A 1 73 ? 1.203 5.240 10.528 1.00 77.81 73 THR A C 1
ATOM 541 O O . THR A 1 73 ? 1.166 6.243 11.248 1.00 77.81 73 THR A O 1
ATOM 544 N N . ILE A 1 74 ? 0.881 4.027 10.979 1.00 79.50 74 ILE A N 1
ATOM 545 C CA . ILE A 1 74 ? 0.608 3.710 12.384 1.00 79.50 74 ILE A CA 1
ATOM 546 C C . ILE A 1 74 ? 1.692 2.735 12.833 1.00 79.50 74 ILE A C 1
ATOM 548 O O . ILE A 1 74 ? 1.913 1.715 12.186 1.00 79.50 74 ILE A O 1
ATOM 552 N N . GLY A 1 75 ? 2.396 3.067 13.917 1.00 74.31 75 GLY A N 1
ATOM 553 C CA . GLY A 1 75 ? 3.498 2.251 14.420 1.00 74.31 75 GLY A CA 1
ATOM 554 C C . GLY A 1 75 ? 3.051 0.838 14.800 1.00 74.31 75 GLY A C 1
ATOM 555 O O . GLY A 1 75 ? 1.991 0.643 15.400 1.00 74.31 75 GLY A O 1
ATOM 556 N N . ALA A 1 76 ? 3.881 -0.161 14.490 1.00 73.94 76 ALA A N 1
ATOM 557 C CA . ALA A 1 76 ? 3.592 -1.565 14.796 1.00 73.94 76 ALA A CA 1
ATOM 558 C C . ALA A 1 76 ? 3.363 -1.814 16.298 1.00 73.94 76 ALA A C 1
ATOM 560 O O . ALA A 1 76 ? 2.576 -2.678 16.673 1.00 73.94 76 ALA A O 1
ATOM 561 N N . ASN A 1 77 ? 4.006 -1.020 17.158 1.00 73.56 77 ASN A N 1
ATOM 562 C CA . ASN A 1 77 ? 3.824 -1.043 18.607 1.00 73.56 77 ASN A CA 1
ATOM 563 C C . ASN A 1 77 ? 2.407 -0.641 19.044 1.00 73.56 77 ASN A C 1
ATOM 565 O O . ASN A 1 77 ? 1.919 -1.159 20.043 1.00 73.56 77 ASN A O 1
ATOM 569 N N . LEU A 1 78 ? 1.760 0.280 18.324 1.00 73.19 78 LEU A N 1
ATOM 570 C CA . LEU A 1 78 ? 0.364 0.634 18.566 1.00 73.19 78 LEU A CA 1
ATOM 571 C C . LEU A 1 78 ? -0.536 -0.487 18.057 1.00 73.19 78 LEU A C 1
ATOM 573 O O . LEU A 1 78 ? -1.336 -1.002 18.822 1.00 73.19 78 LEU A O 1
ATOM 577 N N . MET A 1 79 ? -0.318 -0.959 16.827 1.00 77.38 79 MET A N 1
ATOM 578 C CA . MET A 1 79 ? -1.132 -2.027 16.230 1.00 77.38 79 MET A CA 1
ATOM 579 C C . MET A 1 79 ? -1.085 -3.361 16.998 1.00 77.38 79 MET A C 1
ATOM 581 O O . MET A 1 79 ? -2.023 -4.144 16.907 1.00 77.38 79 MET A O 1
ATOM 585 N N . ALA A 1 80 ? -0.010 -3.635 17.745 1.00 76.00 80 ALA A N 1
ATOM 586 C CA . ALA A 1 80 ? 0.133 -4.846 18.557 1.00 76.00 80 ALA A CA 1
ATOM 587 C C . ALA A 1 80 ? -0.655 -4.814 19.884 1.00 76.00 80 ALA A C 1
ATOM 589 O O . ALA A 1 80 ? -0.724 -5.832 20.576 1.00 76.00 80 ALA A O 1
ATOM 590 N N . GLN A 1 81 ? -1.216 -3.665 20.268 1.00 75.38 81 GLN A N 1
ATOM 591 C CA . GLN A 1 81 ? -2.026 -3.531 21.480 1.00 75.38 81 GLN A CA 1
ATOM 592 C C . GLN A 1 81 ? -3.455 -4.026 21.230 1.00 75.38 81 GLN A C 1
ATOM 594 O O . GLN A 1 81 ? -3.953 -3.982 20.106 1.00 75.38 81 GLN A O 1
ATOM 599 N N . GLY A 1 82 ? -4.131 -4.502 22.281 1.00 66.31 82 GLY A N 1
ATOM 600 C CA . GLY A 1 82 ? -5.502 -5.021 22.168 1.00 66.31 82 GLY A CA 1
ATOM 601 C C . GLY A 1 82 ? -6.517 -3.976 21.688 1.00 66.31 82 GLY A C 1
ATOM 602 O O . GLY A 1 82 ? -7.514 -4.331 21.069 1.00 66.31 82 GLY A O 1
ATOM 603 N N . ASP A 1 83 ? -6.235 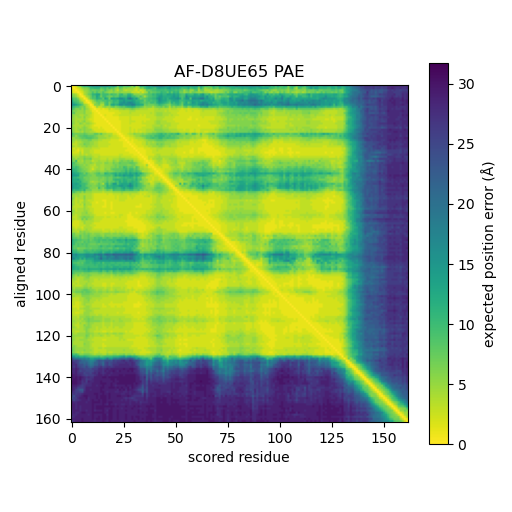-2.697 21.933 1.00 73.81 83 ASP A N 1
ATOM 604 C CA . ASP A 1 83 ? -6.969 -1.519 21.473 1.00 73.81 83 ASP A CA 1
ATOM 605 C C . ASP A 1 83 ? -6.198 -0.740 20.395 1.00 73.81 83 ASP A C 1
ATOM 607 O O . ASP A 1 83 ? -6.480 0.433 20.171 1.00 73.81 83 ASP A O 1
ATOM 611 N N . GLY A 1 84 ? -5.248 -1.386 19.709 1.00 71.06 84 GLY A N 1
ATOM 612 C CA . GLY A 1 84 ? -4.253 -0.774 18.822 1.00 71.06 84 GLY A CA 1
ATOM 613 C C . GLY A 1 84 ? -4.780 -0.010 17.607 1.00 71.06 84 GLY A C 1
ATOM 614 O O . GLY A 1 84 ? -4.010 0.631 16.888 1.00 71.06 84 GLY A O 1
ATOM 615 N N . SER A 1 85 ? -6.092 -0.060 17.383 1.00 76.06 85 SER A N 1
ATOM 616 C CA . SER A 1 85 ? -6.808 0.746 16.401 1.00 76.06 85 SER A CA 1
ATOM 617 C C . SER A 1 85 ? -7.517 1.964 17.001 1.00 76.06 85 SER A C 1
ATOM 619 O O . SER A 1 85 ? -8.265 2.655 16.311 1.00 76.06 85 SER A O 1
ATOM 621 N N . SER A 1 86 ? -7.275 2.256 18.277 1.00 78.12 86 SER A N 1
ATOM 622 C CA . SER A 1 86 ? -7.829 3.386 19.008 1.00 78.12 86 SER A CA 1
ATOM 623 C C . SER A 1 86 ? -6.789 4.023 19.928 1.00 78.12 86 SER A C 1
ATOM 625 O O . SER A 1 86 ? -5.833 3.387 20.359 1.00 78.12 86 SER A O 1
ATOM 627 N N . LEU A 1 87 ? -6.969 5.304 20.231 1.00 74.94 87 LEU A N 1
ATOM 628 C CA . LEU A 1 87 ? -6.188 6.017 21.233 1.00 74.94 87 LEU A CA 1
ATOM 629 C C . LEU A 1 87 ? -7.152 6.843 22.080 1.00 74.94 87 LEU A C 1
ATOM 631 O O . LEU A 1 87 ? -7.946 7.614 21.542 1.00 74.94 87 LEU A O 1
ATOM 635 N N . ASN A 1 88 ? -7.115 6.665 23.403 1.00 79.44 88 ASN A N 1
ATOM 636 C CA . ASN A 1 88 ? -8.047 7.307 24.341 1.00 79.44 88 ASN A CA 1
ATOM 637 C C . ASN A 1 88 ? -9.533 7.071 23.989 1.00 79.44 88 ASN A C 1
ATOM 639 O O . ASN A 1 88 ? -10.366 7.963 24.142 1.00 79.44 88 ASN A O 1
ATOM 643 N N . GLY A 1 89 ? -9.866 5.881 23.478 1.00 77.69 89 GLY A N 1
ATOM 644 C CA . GLY A 1 89 ? -11.230 5.526 23.073 1.00 77.69 89 GLY A CA 1
ATOM 645 C C . GLY A 1 89 ? -11.691 6.133 21.743 1.00 77.69 89 GLY A C 1
ATOM 646 O O . GLY A 1 89 ? -12.839 5.928 21.358 1.00 77.69 89 GLY A O 1
ATOM 647 N N . GLN A 1 90 ? -10.825 6.854 21.023 1.00 81.25 90 GLN A N 1
ATOM 648 C CA . GLN A 1 90 ? -11.105 7.335 19.670 1.00 81.25 90 GLN A CA 1
ATOM 649 C C . GLN A 1 90 ? -10.450 6.429 18.634 1.00 81.25 90 GLN A C 1
ATOM 651 O O . GLN A 1 90 ? -9.262 6.128 18.738 1.00 81.25 90 GLN A O 1
ATOM 656 N N . GLN A 1 91 ? -11.213 6.017 17.623 1.00 87.06 91 GLN A N 1
ATOM 657 C CA . GLN A 1 91 ? -10.706 5.205 16.522 1.00 87.06 91 GLN A CA 1
ATOM 658 C C . GLN A 1 91 ? -9.642 5.970 15.726 1.00 87.06 91 GLN A C 1
ATOM 660 O O . GLN A 1 91 ? -9.820 7.140 15.383 1.00 87.06 91 GLN A O 1
ATOM 665 N N . LEU A 1 92 ? -8.528 5.307 15.432 1.00 88.75 92 LEU A N 1
ATOM 666 C CA . LEU A 1 92 ? -7.446 5.874 14.643 1.00 88.75 92 LEU A CA 1
ATOM 667 C C . LEU A 1 92 ? -7.794 5.840 13.154 1.00 88.75 92 LEU A C 1
ATOM 669 O O . LEU A 1 92 ? -8.321 4.858 12.628 1.00 88.75 92 LEU A O 1
ATOM 673 N N . THR A 1 93 ? -7.437 6.916 12.460 1.00 90.75 93 THR A N 1
ATOM 674 C CA . THR A 1 93 ? -7.598 7.023 11.012 1.00 90.75 93 THR A CA 1
ATOM 675 C C . THR A 1 93 ? -6.448 6.341 10.281 1.00 90.75 93 THR A C 1
ATOM 677 O O . THR A 1 93 ? -5.278 6.671 10.487 1.00 90.75 93 THR A O 1
ATOM 680 N N . MET A 1 94 ? -6.788 5.453 9.352 1.00 92.06 94 MET A N 1
ATOM 681 C CA . MET A 1 94 ? -5.854 4.877 8.397 1.00 92.06 94 MET A CA 1
ATOM 682 C C . MET A 1 94 ? -6.002 5.573 7.047 1.00 92.06 94 MET A C 1
ATOM 684 O O . MET A 1 94 ? -6.936 5.326 6.282 1.00 92.06 94 MET A O 1
ATOM 688 N N . MET A 1 95 ? -5.042 6.441 6.742 1.00 94.62 95 MET A N 1
ATOM 689 C CA . MET A 1 95 ? -4.952 7.059 5.424 1.00 94.62 95 MET A CA 1
ATOM 690 C C . MET A 1 95 ? -4.421 6.058 4.403 1.00 94.62 95 MET A C 1
ATOM 692 O O . MET A 1 95 ? -3.456 5.341 4.678 1.00 94.62 95 MET A O 1
ATOM 696 N N . PHE A 1 96 ? -5.006 6.059 3.209 1.00 96.06 96 PHE A N 1
ATOM 697 C CA . PHE A 1 96 ? -4.538 5.223 2.113 1.00 96.06 96 PHE A CA 1
ATOM 698 C C . PHE A 1 96 ? -4.638 5.917 0.752 1.00 96.06 96 PHE A C 1
ATOM 700 O O . PHE A 1 96 ? -5.541 6.716 0.502 1.00 96.06 96 PHE A O 1
ATOM 707 N N . ALA A 1 97 ? -3.696 5.610 -0.137 1.00 96.81 97 ALA A N 1
ATOM 708 C CA . ALA A 1 97 ? -3.601 6.161 -1.491 1.00 96.81 97 ALA A CA 1
ATOM 709 C C . ALA A 1 97 ? -3.465 5.029 -2.510 1.00 96.81 97 ALA A C 1
ATOM 711 O O . ALA A 1 97 ? -2.835 4.026 -2.208 1.00 96.81 97 ALA A O 1
ATOM 712 N N . GLY A 1 98 ? -3.992 5.165 -3.722 1.00 96.25 98 GLY A N 1
ATOM 713 C CA . GLY A 1 98 ? -3.851 4.114 -4.736 1.00 96.25 98 GLY A CA 1
ATOM 714 C C . GLY A 1 98 ? -4.826 4.246 -5.890 1.00 96.25 98 GLY A C 1
ATOM 715 O O . GLY A 1 98 ? -5.339 5.338 -6.141 1.00 96.25 98 GLY A O 1
ATOM 716 N N . SER A 1 99 ? -5.071 3.142 -6.594 1.00 92.81 99 SER A N 1
ATOM 717 C CA . SER A 1 99 ? -6.037 3.09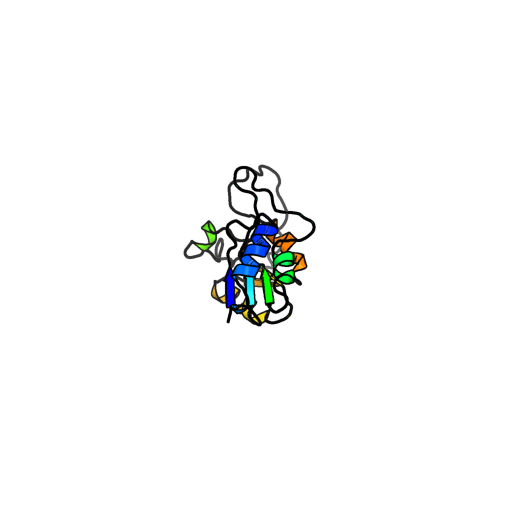7 -7.701 1.00 92.81 99 SER A CA 1
ATOM 718 C C . SER A 1 99 ? -7.425 3.626 -7.295 1.00 92.81 99 SER A C 1
ATOM 720 O O . SER A 1 99 ? -7.809 3.608 -6.123 1.00 92.81 99 SER A O 1
ATOM 722 N N . SER A 1 100 ? -8.209 4.099 -8.262 1.00 91.25 100 SER A N 1
ATOM 723 C CA . SER A 1 100 ? -9.646 4.330 -8.063 1.00 91.25 100 SER A CA 1
ATOM 724 C C . SER A 1 100 ? -10.454 3.026 -8.095 1.00 91.25 100 SER A C 1
ATOM 726 O O . SER A 1 100 ? -11.568 2.977 -7.578 1.00 91.25 100 SER A O 1
ATOM 728 N N . GLU A 1 101 ? -9.903 1.967 -8.690 1.00 94.44 101 GLU A N 1
ATOM 729 C CA . GLU A 1 101 ? -10.542 0.657 -8.832 1.00 94.44 101 GLU A CA 1
ATOM 730 C C . GLU A 1 101 ? -10.273 -0.240 -7.627 1.00 94.44 101 GLU A C 1
ATOM 732 O O . GLU A 1 101 ? -9.136 -0.362 -7.193 1.00 94.44 101 GLU A O 1
ATOM 737 N N . ASN A 1 102 ? -11.299 -0.947 -7.145 1.00 95.00 102 ASN A N 1
ATOM 738 C CA . ASN A 1 102 ? -11.245 -1.790 -5.941 1.00 95.00 102 ASN A CA 1
ATOM 739 C C . ASN A 1 102 ? -11.011 -1.027 -4.622 1.00 95.00 102 ASN A C 1
ATOM 741 O O . ASN A 1 102 ? -10.722 -1.643 -3.598 1.00 95.00 102 ASN A O 1
ATOM 745 N N . LYS A 1 103 ? -11.239 0.292 -4.607 1.00 95.62 103 LYS A N 1
ATOM 746 C CA . LYS A 1 103 ? -11.141 1.134 -3.403 1.00 95.62 103 LYS A CA 1
ATOM 747 C C . LYS A 1 103 ? -11.993 0.606 -2.245 1.00 95.62 103 LYS A C 1
ATOM 749 O O . LYS A 1 103 ? -11.490 0.484 -1.136 1.00 95.62 103 LYS A O 1
ATOM 754 N N . ALA A 1 104 ? -13.249 0.243 -2.517 1.00 95.94 104 ALA A N 1
ATOM 755 C CA . ALA A 1 104 ? -14.181 -0.249 -1.497 1.00 95.94 104 ALA A CA 1
ATOM 756 C C . ALA A 1 104 ? -13.660 -1.505 -0.778 1.00 95.94 104 ALA A C 1
ATOM 758 O O . ALA A 1 104 ? -13.849 -1.660 0.422 1.00 95.94 104 ALA A O 1
ATOM 759 N N . LEU A 1 105 ? -12.940 -2.368 -1.499 1.00 95.19 105 LEU A N 1
ATOM 760 C CA . LEU A 1 105 ? -12.337 -3.567 -0.929 1.00 95.19 105 LEU A CA 1
ATOM 761 C C . LEU A 1 105 ? -11.190 -3.222 0.038 1.00 95.19 105 LEU A C 1
ATOM 763 O O . LEU A 1 105 ? -10.994 -3.897 1.043 1.00 95.19 105 LEU A O 1
ATOM 767 N N . VAL A 1 106 ? -10.432 -2.162 -0.250 1.00 95.56 106 VAL A N 1
ATOM 768 C CA . VAL A 1 106 ? -9.372 -1.663 0.641 1.00 95.56 106 VAL A CA 1
ATOM 769 C C . VAL A 1 106 ? -9.969 -0.980 1.871 1.00 95.56 106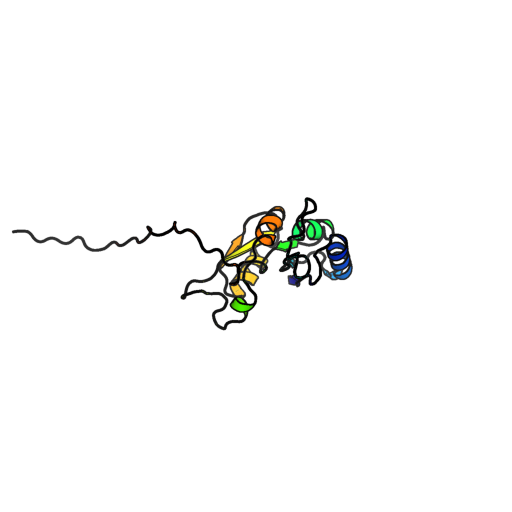 VAL A C 1
ATOM 771 O O . VAL A 1 106 ? -9.492 -1.211 2.979 1.00 95.56 106 VAL A O 1
ATOM 774 N N . GLU A 1 107 ? -11.034 -0.192 1.694 1.00 95.81 107 GLU A N 1
ATOM 775 C CA . GLU A 1 107 ? -11.793 0.425 2.794 1.00 95.81 107 GLU A CA 1
ATOM 776 C C . GLU A 1 107 ? -12.342 -0.640 3.749 1.00 95.81 107 GLU A C 1
ATOM 778 O O . GLU A 1 107 ? -12.212 -0.502 4.965 1.00 95.81 107 GLU A O 1
ATOM 783 N N . GLU A 1 108 ? -12.882 -1.735 3.207 1.00 95.00 108 GLU A N 1
ATOM 784 C CA . GLU A 1 108 ? -13.355 -2.876 3.988 1.00 95.00 108 GLU A CA 1
ATOM 785 C C . GLU A 1 108 ? -12.217 -3.514 4.791 1.00 95.00 108 GLU A C 1
ATOM 787 O O . GLU A 1 108 ? -12.342 -3.652 6.006 1.00 95.00 108 GLU A O 1
ATOM 792 N N . VAL A 1 109 ? -11.076 -3.830 4.162 1.00 93.44 109 VAL A N 1
ATOM 793 C CA . VAL A 1 109 ? -9.914 -4.399 4.872 1.00 93.44 109 VAL A CA 1
ATOM 794 C C . VAL A 1 109 ? -9.485 -3.510 6.032 1.00 93.44 109 VAL A C 1
ATOM 796 O O . VAL A 1 109 ? -9.343 -3.993 7.153 1.00 93.44 109 VAL A O 1
ATOM 799 N N . ILE A 1 110 ? -9.325 -2.212 5.787 1.00 92.88 110 ILE A N 1
ATOM 800 C CA . ILE A 1 110 ? -8.929 -1.248 6.817 1.00 92.88 110 ILE A CA 1
ATOM 801 C C . ILE A 1 110 ? -9.960 -1.205 7.956 1.00 92.88 110 ILE A C 1
ATOM 803 O O . ILE A 1 110 ? -9.590 -1.276 9.132 1.00 92.88 110 ILE A O 1
ATOM 807 N N . SER A 1 111 ? -11.248 -1.175 7.617 1.00 92.31 111 SER A N 1
ATOM 808 C CA . SER A 1 111 ? -12.331 -1.162 8.605 1.00 92.31 111 SER A CA 1
ATOM 809 C C . SER A 1 111 ? -12.344 -2.436 9.450 1.00 92.31 111 SER A C 1
ATOM 811 O O . SER A 1 111 ? -12.479 -2.366 10.669 1.00 92.31 111 SER A O 1
ATOM 813 N N . THR A 1 112 ? -12.136 -3.609 8.837 1.00 90.00 112 THR A N 1
ATOM 814 C CA . THR A 1 112 ? -12.076 -4.891 9.568 1.00 90.00 112 THR A CA 1
ATOM 815 C C . THR A 1 112 ? -10.892 -4.982 10.526 1.00 90.00 112 THR A C 1
ATOM 817 O O . THR A 1 112 ? -10.974 -5.680 11.533 1.00 90.00 112 THR A O 1
ATOM 820 N N . THR A 1 113 ? -9.813 -4.240 10.257 1.00 85.75 113 THR A N 1
ATOM 821 C CA . THR A 1 113 ? -8.679 -4.094 11.184 1.00 85.75 113 THR A CA 1
ATOM 822 C C . THR A 1 113 ? -8.931 -3.075 12.301 1.00 85.75 113 THR A C 1
ATOM 824 O O . THR A 1 113 ? -8.062 -2.857 13.138 1.00 85.75 113 THR A O 1
ATOM 827 N N . GLY A 1 114 ? -10.121 -2.470 12.340 1.00 88.00 114 GLY A N 1
ATOM 828 C CA . GLY A 1 114 ? -10.563 -1.584 13.409 1.00 88.00 114 GLY A CA 1
ATOM 829 C C . GLY A 1 114 ? -10.176 -0.120 13.223 1.00 88.00 114 GLY A C 1
ATOM 830 O O . GLY A 1 114 ? -10.374 0.652 14.159 1.00 88.00 114 GLY A O 1
ATOM 831 N N . PHE A 1 115 ? -9.655 0.278 12.060 1.00 90.94 115 PHE A N 1
ATOM 832 C CA . PHE A 1 115 ? -9.317 1.670 11.741 1.00 90.94 115 PHE A CA 1
ATOM 833 C C . PHE A 1 115 ? -10.410 2.340 10.911 1.00 90.94 115 PHE A C 1
ATOM 835 O O . PHE A 1 115 ? -11.109 1.673 10.153 1.00 90.94 115 PHE A O 1
ATOM 842 N N . GLU A 1 116 ? -10.484 3.667 10.980 1.00 92.81 116 GLU A N 1
ATOM 843 C CA . GLU A 1 116 ? -11.326 4.456 10.077 1.00 92.81 116 GLU A CA 1
ATOM 844 C C . GLU A 1 116 ? -10.586 4.697 8.746 1.00 92.81 116 GLU A C 1
ATOM 846 O O . GLU A 1 116 ? -9.535 5.355 8.752 1.00 92.81 116 GLU A O 1
ATOM 851 N N . PRO A 1 117 ? -11.067 4.180 7.599 1.00 95.19 117 PRO A N 1
ATOM 852 C CA . PRO A 1 117 ? -10.397 4.355 6.314 1.00 95.19 117 PRO A CA 1
ATOM 853 C C . PRO A 1 117 ? -10.582 5.766 5.747 1.00 95.19 117 PRO A C 1
ATOM 855 O O . PRO A 1 117 ? -11.698 6.234 5.552 1.00 95.19 117 PRO A O 1
ATOM 858 N N . VAL A 1 118 ? -9.482 6.417 5.359 1.00 96.00 118 VAL A N 1
ATOM 859 C CA . VAL A 1 118 ? -9.520 7.704 4.643 1.00 96.00 118 VAL A CA 1
ATOM 860 C C . VAL A 1 118 ? -8.728 7.624 3.344 1.00 96.00 118 VAL A C 1
ATOM 862 O O . VAL A 1 118 ? -7.499 7.531 3.344 1.00 96.00 118 VAL A O 1
ATOM 865 N N . TYR A 1 119 ? -9.436 7.695 2.215 1.00 96.31 119 TYR A N 1
ATOM 866 C CA . TYR A 1 119 ? -8.818 7.716 0.891 1.00 96.31 119 TYR A CA 1
ATOM 867 C C . TYR A 1 119 ? -8.261 9.105 0.575 1.00 96.31 119 TYR A C 1
ATOM 869 O O . TYR A 1 119 ? -9.010 10.077 0.495 1.00 96.31 119 TYR A O 1
ATOM 877 N N . VAL A 1 120 ? -6.953 9.197 0.338 1.00 95.56 120 VAL A N 1
ATOM 878 C CA . VAL A 1 120 ? -6.271 10.472 0.052 1.00 95.56 120 VAL A CA 1
ATOM 879 C C . VAL A 1 120 ? -6.024 10.712 -1.442 1.00 95.56 120 VAL A C 1
ATOM 881 O O . VAL A 1 120 ? -5.459 11.737 -1.818 1.00 95.56 120 VAL A O 1
ATOM 884 N N . GLY A 1 121 ? -6.454 9.790 -2.310 1.00 95.75 121 GLY A N 1
ATOM 885 C CA . GLY A 1 121 ? -6.372 9.924 -3.765 1.00 95.75 121 GLY A CA 1
ATOM 886 C C . GLY A 1 121 ? -5.421 8.931 -4.438 1.00 95.75 121 GLY A C 1
ATOM 887 O O . GLY A 1 121 ? -5.083 7.880 -3.894 1.00 95.75 121 GLY A O 1
ATOM 888 N N . SER A 1 122 ? -4.998 9.272 -5.660 1.00 96.25 122 SER A N 1
ATOM 889 C CA . SER A 1 122 ? -4.162 8.407 -6.510 1.00 96.25 122 SER A CA 1
ATOM 890 C C . SER A 1 122 ? -2.825 8.011 -5.865 1.00 96.25 122 SER A C 1
ATOM 892 O O . SER A 1 122 ? -2.337 8.702 -4.968 1.00 96.25 122 SER A O 1
ATOM 894 N N . ILE A 1 123 ? -2.175 6.969 -6.396 1.00 95.31 123 ILE A N 1
ATOM 895 C CA . ILE A 1 123 ? -0.904 6.430 -5.874 1.00 95.31 123 ILE A CA 1
ATOM 896 C C . ILE A 1 123 ? 0.216 7.475 -5.727 1.00 95.31 123 ILE A C 1
ATOM 898 O O . ILE A 1 123 ? 1.072 7.327 -4.864 1.00 95.31 123 ILE A O 1
ATOM 902 N N . ARG A 1 124 ? 0.160 8.601 -6.458 1.00 92.94 124 ARG A N 1
ATOM 903 C CA . ARG A 1 124 ? 1.088 9.734 -6.279 1.00 92.94 124 ARG A CA 1
ATOM 904 C C . ARG A 1 124 ? 1.184 10.224 -4.835 1.00 92.94 124 ARG A C 1
ATOM 906 O O . ARG A 1 124 ? 2.208 10.784 -4.459 1.00 92.94 124 ARG A O 1
ATOM 913 N N . TYR A 1 125 ? 0.117 10.072 -4.042 1.00 93.69 125 TYR A N 1
ATOM 914 C CA . TYR A 1 125 ? 0.083 10.515 -2.651 1.00 93.69 125 TYR A CA 1
ATOM 915 C C . TYR A 1 125 ? 0.815 9.563 -1.699 1.00 93.69 125 TYR A C 1
ATOM 917 O O . TYR A 1 125 ? 1.077 9.970 -0.568 1.00 93.69 125 TYR A O 1
ATOM 925 N N . ALA A 1 126 ? 1.234 8.375 -2.159 1.00 91.25 126 ALA A N 1
ATOM 926 C CA . ALA A 1 126 ? 2.074 7.453 -1.396 1.00 91.25 126 ALA A CA 1
ATOM 927 C C . ALA A 1 126 ? 3.344 8.138 -0.871 1.00 91.25 126 ALA A C 1
ATOM 929 O O . ALA A 1 126 ? 3.684 7.946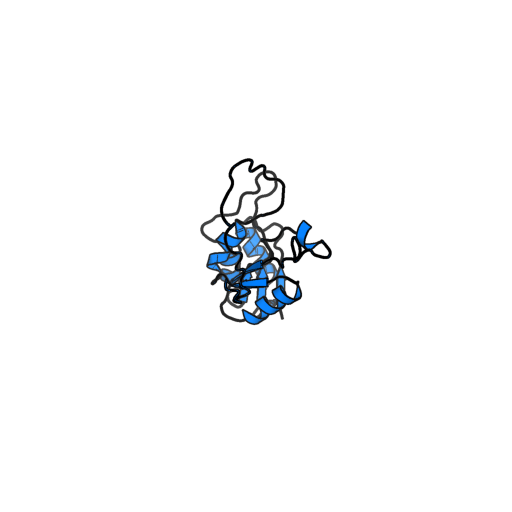 0.288 1.00 91.25 126 ALA A O 1
ATOM 930 N N . ARG A 1 127 ? 3.956 9.048 -1.646 1.00 89.56 127 ARG A N 1
ATOM 931 C CA . ARG A 1 127 ? 5.100 9.868 -1.199 1.00 89.56 127 ARG A CA 1
ATOM 932 C C . ARG A 1 127 ? 4.859 10.625 0.111 1.00 89.56 127 ARG A C 1
ATOM 934 O O . ARG A 1 127 ? 5.775 10.780 0.904 1.00 89.56 127 ARG A O 1
ATOM 941 N N . ASN A 1 128 ? 3.636 11.108 0.336 1.00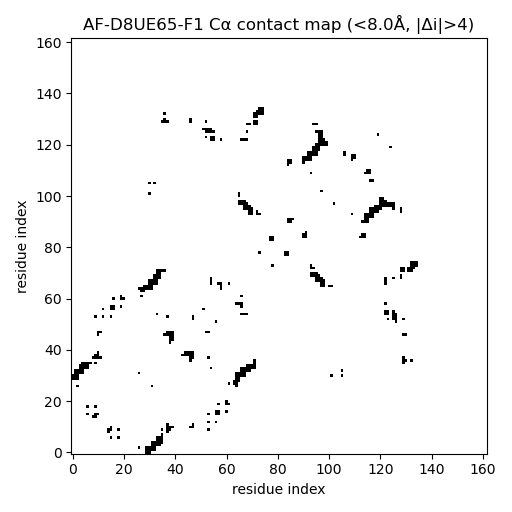 88.00 128 ASN A N 1
ATOM 942 C CA . ASN A 1 128 ? 3.301 11.863 1.545 1.00 88.00 128 ASN A CA 1
ATOM 943 C C . ASN A 1 128 ? 3.048 10.921 2.723 1.00 88.00 128 ASN A C 1
ATOM 945 O O . ASN A 1 128 ? 3.300 11.284 3.866 1.00 88.00 128 ASN A O 1
ATOM 949 N N . LEU A 1 129 ? 2.546 9.718 2.437 1.00 86.62 129 LEU A N 1
ATOM 950 C CA . LEU A 1 129 ? 2.323 8.692 3.447 1.00 86.62 129 LEU A CA 1
ATOM 951 C C . LEU A 1 129 ? 3.648 8.047 3.874 1.00 86.62 129 LEU A C 1
ATOM 953 O O . LEU A 1 129 ? 3.828 7.802 5.057 1.00 86.62 129 LEU A O 1
ATOM 957 N N . GLU A 1 130 ? 4.588 7.826 2.953 1.00 82.50 130 GLU A N 1
ATOM 958 C CA . GLU A 1 130 ? 5.907 7.213 3.201 1.00 82.50 130 GLU A CA 1
ATOM 959 C C . GLU A 1 130 ? 6.823 8.056 4.087 1.00 82.50 130 GLU A C 1
ATOM 961 O O . GLU A 1 130 ? 7.598 7.507 4.862 1.00 82.50 130 GLU A O 1
ATOM 966 N N . LEU A 1 131 ? 6.712 9.384 4.005 1.00 68.25 131 LEU A N 1
ATOM 967 C CA . LEU A 1 131 ? 7.440 10.308 4.879 1.00 68.25 131 LEU A CA 1
ATOM 968 C C . LEU A 1 131 ? 6.961 10.250 6.337 1.00 68.25 131 LEU A C 1
ATOM 970 O O . LEU A 1 131 ? 7.604 10.818 7.219 1.00 68.25 131 LEU A O 1
ATOM 974 N N . ARG A 1 132 ? 5.805 9.628 6.597 1.00 59.09 132 ARG A N 1
ATOM 975 C CA . ARG A 1 132 ? 5.136 9.683 7.892 1.00 59.09 132 ARG A CA 1
ATOM 976 C C . ARG A 1 132 ? 5.455 8.450 8.731 1.00 59.09 132 ARG A C 1
ATOM 978 O O . ARG A 1 132 ? 4.671 7.508 8.787 1.00 59.09 132 ARG A O 1
ATOM 985 N N . GLU A 1 133 ? 6.557 8.520 9.464 1.00 48.09 133 GLU A N 1
ATOM 986 C CA . GLU A 1 133 ? 6.768 7.709 10.663 1.00 48.09 133 GLU A CA 1
ATOM 987 C C . GLU A 1 133 ? 6.248 8.487 11.883 1.00 48.09 133 GLU A C 1
ATOM 989 O O . GLU A 1 133 ? 6.672 9.614 12.134 1.00 48.09 133 GLU A O 1
ATOM 994 N N . VAL A 1 134 ? 5.279 7.933 12.624 1.00 41.94 134 VAL A N 1
ATOM 995 C CA . VAL A 1 134 ? 4.837 8.506 13.910 1.00 41.94 134 VAL A CA 1
ATOM 996 C C . VAL A 1 134 ? 4.782 7.394 14.959 1.00 41.94 134 VAL A C 1
ATOM 998 O O . VAL A 1 134 ? 3.865 6.573 14.963 1.00 41.94 134 VAL A O 1
ATOM 1001 N N . GLY A 1 135 ? 5.789 7.380 15.837 1.00 35.94 135 GLY A N 1
ATOM 1002 C CA . GLY A 1 135 ? 5.948 6.525 17.021 1.00 35.94 135 GLY A CA 1
ATOM 1003 C C . GLY A 1 135 ? 7.161 6.985 17.856 1.00 35.94 135 GLY A C 1
ATOM 1004 O O . GLY A 1 135 ? 8.055 7.619 17.305 1.00 35.94 135 GLY A O 1
ATOM 1005 N N . PRO A 1 136 ? 7.184 6.794 19.186 1.00 38.72 136 PRO A N 1
ATOM 1006 C CA . PRO A 1 136 ? 7.472 7.883 20.118 1.00 38.72 136 PRO A CA 1
ATOM 1007 C C . PRO A 1 136 ? 8.928 7.941 20.608 1.00 38.72 136 PRO A C 1
ATOM 1009 O O . PRO A 1 136 ? 9.138 7.770 21.792 1.00 38.72 136 PRO A O 1
ATOM 1012 N N . GLU A 1 137 ? 9.927 8.228 19.769 1.00 40.06 137 GLU A N 1
ATOM 1013 C CA . GLU A 1 137 ? 11.262 8.658 20.257 1.00 40.06 137 GLU A CA 1
ATOM 1014 C C . GLU A 1 137 ? 11.987 9.598 19.277 1.00 40.06 137 GLU A C 1
ATOM 1016 O O . GLU A 1 137 ? 13.151 9.406 18.936 1.00 40.06 137 GLU A O 1
ATOM 1021 N N . LEU A 1 138 ? 11.331 10.678 18.845 1.00 39.41 138 LEU A N 1
ATOM 1022 C CA . LEU A 1 138 ? 12.071 11.854 18.380 1.00 39.41 138 LEU A CA 1
ATOM 1023 C C . LEU A 1 138 ? 11.775 13.026 19.319 1.00 39.41 138 LEU A C 1
ATOM 1025 O O . LEU A 1 138 ? 10.604 13.376 19.497 1.00 39.41 138 LEU A O 1
ATOM 1029 N N . PRO A 1 139 ? 12.801 13.629 19.951 1.00 30.97 139 PRO A N 1
ATOM 1030 C CA . PRO A 1 139 ? 12.625 14.704 20.910 1.00 30.97 139 PRO A CA 1
ATOM 1031 C C . PRO A 1 139 ? 12.329 15.997 20.151 1.00 30.97 139 PRO A C 1
ATOM 1033 O O . PRO A 1 139 ? 13.169 16.886 20.047 1.00 30.97 139 PRO A O 1
ATOM 1036 N N . PHE A 1 140 ? 11.115 16.141 19.631 1.00 31.80 140 PHE A N 1
ATOM 1037 C CA . PHE A 1 140 ? 10.593 17.463 19.314 1.00 31.80 140 PHE A CA 1
ATOM 1038 C C . PHE A 1 140 ? 10.107 18.099 20.616 1.00 31.80 140 PHE A C 1
ATOM 1040 O O . PHE A 1 140 ? 8.915 18.166 20.910 1.00 31.80 140 PHE A O 1
ATOM 1047 N N . SER A 1 141 ? 11.055 18.566 21.435 1.00 35.22 141 SER A N 1
ATOM 1048 C CA . SER A 1 141 ? 10.734 19.585 22.425 1.00 35.22 141 SER A CA 1
ATOM 1049 C C . SER A 1 141 ? 10.467 20.888 21.673 1.00 35.22 141 SER A C 1
ATOM 1051 O O . SER A 1 141 ? 11.404 21.530 21.200 1.00 35.22 141 SER A O 1
ATOM 1053 N N . GLY A 1 142 ? 9.204 21.289 21.559 1.00 30.70 142 GLY A N 1
ATOM 1054 C CA . GLY A 1 142 ? 8.879 22.670 21.215 1.00 30.70 142 GLY A CA 1
ATOM 1055 C C . GLY A 1 142 ? 7.644 22.860 20.347 1.00 30.70 142 GLY A C 1
ATOM 1056 O O . GLY A 1 142 ? 7.676 22.611 19.151 1.00 30.70 142 GLY A O 1
ATOM 1057 N N . HIS A 1 143 ? 6.634 23.465 20.977 1.00 30.14 143 HIS A N 1
ATOM 1058 C CA . HIS A 1 143 ? 5.596 24.325 20.388 1.00 30.14 143 HIS A CA 1
ATOM 1059 C C . HIS A 1 143 ? 4.295 23.672 19.876 1.00 30.14 143 HIS A C 1
ATOM 1061 O O . HIS A 1 143 ? 4.072 23.475 18.693 1.00 30.14 143 HIS A O 1
ATOM 1067 N N . SER A 1 144 ? 3.407 23.388 20.838 1.00 28.89 144 SER A N 1
ATOM 1068 C CA . SER A 1 144 ? 2.170 24.150 21.127 1.00 28.89 144 SER A CA 1
ATOM 1069 C C . SER A 1 144 ? 1.279 24.637 19.962 1.00 28.89 144 SER A C 1
ATOM 1071 O O . SER A 1 144 ? 1.694 25.491 19.188 1.00 28.89 144 SER A O 1
ATOM 1073 N N . GLN A 1 145 ? -0.005 24.235 20.052 1.00 31.69 145 GLN A N 1
ATOM 1074 C CA . GLN A 1 145 ? -1.233 24.823 19.465 1.00 31.69 145 GLN A CA 1
ATOM 1075 C C . GLN A 1 145 ? -1.393 24.589 17.950 1.00 31.69 145 GLN A C 1
ATOM 1077 O O . GLN A 1 145 ? -0.520 24.920 17.169 1.00 31.69 145 GLN A O 1
ATOM 1082 N N . VAL A 1 146 ? -2.467 23.968 17.446 1.00 27.09 146 VAL A N 1
ATOM 1083 C CA . VAL A 1 146 ? -3.869 24.419 17.491 1.00 27.09 146 VAL A CA 1
ATOM 1084 C C . VAL A 1 146 ? -4.807 23.225 17.236 1.00 27.09 146 VAL A C 1
ATOM 1086 O O . VAL A 1 146 ? -4.675 22.579 16.205 1.00 27.09 146 VAL A O 1
ATOM 1089 N N . ALA A 1 147 ? -5.765 22.973 18.136 1.00 26.70 147 ALA A N 1
ATOM 1090 C CA . ALA A 1 147 ? -7.116 22.455 17.841 1.00 26.70 147 ALA A CA 1
ATOM 1091 C C . ALA A 1 147 ? -7.895 22.253 19.157 1.00 26.70 147 ALA A C 1
ATOM 1093 O O . ALA A 1 147 ? -8.279 21.147 19.518 1.00 26.70 147 ALA A O 1
ATOM 1094 N N . SER A 1 148 ? -8.111 23.333 19.910 1.00 29.55 148 SER A N 1
ATOM 1095 C CA . SER A 1 148 ? -9.150 23.362 20.943 1.00 29.55 148 SER A CA 1
ATOM 1096 C C . SER A 1 148 ? -10.065 24.540 20.652 1.00 29.55 148 SER A C 1
ATOM 1098 O O . SER A 1 148 ? -9.730 25.687 20.937 1.00 29.55 148 SER A O 1
ATOM 1100 N N . SER A 1 149 ? -11.164 24.257 19.958 1.00 29.88 149 SER A N 1
ATOM 1101 C CA . SER A 1 149 ? -12.436 24.990 20.046 1.00 29.88 149 SER A CA 1
ATOM 1102 C C . SER A 1 149 ? -13.448 24.382 19.076 1.00 29.88 149 SER A C 1
ATOM 1104 O O . SER A 1 149 ? -13.844 24.984 18.089 1.00 29.88 149 SER A O 1
ATOM 1106 N N . CYS A 1 150 ? -13.880 23.158 19.365 1.00 25.69 150 CYS A N 1
ATOM 1107 C CA . CYS A 1 150 ? -15.150 22.627 18.877 1.00 25.69 150 CYS A CA 1
ATOM 1108 C C . CYS A 1 150 ? -15.727 21.752 19.992 1.00 25.69 150 CYS A C 1
ATOM 1110 O O . CYS A 1 150 ? -15.573 20.537 19.987 1.00 25.69 150 CYS A O 1
ATOM 1112 N N . VAL A 1 151 ? -16.360 22.385 20.980 1.00 29.70 151 VAL A N 1
ATOM 1113 C CA . VAL A 1 151 ? -17.381 21.724 21.796 1.00 29.70 151 VAL A CA 1
ATOM 1114 C C . VAL A 1 151 ? -18.664 22.501 21.555 1.00 29.70 151 VAL A C 1
ATOM 1116 O O . VAL A 1 151 ? -18.825 23.625 22.024 1.00 29.70 151 VAL A O 1
ATOM 1119 N N . ALA A 1 152 ? -19.540 21.908 20.749 1.00 31.28 152 ALA A N 1
ATOM 1120 C CA . ALA A 1 152 ? -20.939 22.280 20.694 1.00 31.28 152 ALA A CA 1
ATOM 1121 C C . ALA A 1 152 ? -21.601 21.783 21.985 1.00 31.28 152 ALA A C 1
ATOM 1123 O O . ALA A 1 152 ? -21.529 20.598 22.302 1.00 31.28 152 ALA A O 1
ATOM 1124 N N . GLY A 1 153 ? -22.235 22.688 22.721 1.00 27.47 153 GLY A N 1
ATOM 1125 C CA . GLY A 1 153 ? -23.172 22.363 23.787 1.00 27.47 153 GLY A CA 1
ATOM 1126 C C . GLY A 1 153 ? -24.443 23.153 23.528 1.00 27.47 153 GLY A C 1
ATOM 1127 O O . GLY A 1 153 ? -24.409 24.381 23.529 1.00 27.47 153 GLY A O 1
ATOM 1128 N N . GLY A 1 154 ? -25.534 22.456 23.240 1.00 29.22 154 GLY A N 1
ATOM 1129 C CA . GLY A 1 154 ? -26.871 23.023 23.286 1.00 29.22 154 GLY A CA 1
ATOM 1130 C C . GLY A 1 154 ? -27.663 22.310 24.368 1.00 29.22 154 GLY A C 1
ATOM 1131 O O . GLY A 1 154 ? -27.636 21.085 24.399 1.00 29.22 154 GLY A O 1
ATOM 1132 N N . ASP A 1 155 ? -28.376 23.066 25.196 1.00 28.97 155 ASP A N 1
ATOM 1133 C CA . ASP A 1 155 ? -29.669 22.703 25.774 1.00 28.97 155 ASP A CA 1
ATOM 1134 C C . ASP A 1 155 ? -30.350 23.922 26.428 1.00 28.97 155 ASP A C 1
ATOM 1136 O O . ASP A 1 155 ? -29.712 24.878 26.859 1.00 28.97 155 ASP A O 1
ATOM 1140 N N . GLY A 1 156 ? -31.685 23.888 26.467 1.00 30.89 156 GLY A N 1
ATOM 1141 C CA . GLY A 1 156 ? -32.451 24.512 27.547 1.00 30.89 156 GLY A CA 1
ATOM 1142 C C . GLY A 1 156 ? -32.859 25.977 27.400 1.00 30.89 156 GLY A C 1
ATOM 1143 O O . GLY A 1 156 ? -32.450 26.821 28.191 1.00 30.89 156 GLY A O 1
ATOM 1144 N N . THR A 1 157 ? -33.789 26.279 26.495 1.00 34.25 157 THR A N 1
ATOM 1145 C CA . THR A 1 157 ? -34.742 27.370 26.749 1.00 34.25 157 THR A CA 1
ATOM 1146 C C . THR A 1 157 ? -35.763 26.903 27.788 1.00 34.25 157 THR A C 1
ATOM 1148 O O . THR A 1 157 ? -36.590 26.057 27.455 1.00 34.25 157 THR A O 1
ATOM 1151 N N . ASP A 1 158 ? -35.757 27.465 28.999 1.00 31.78 158 ASP A N 1
ATOM 1152 C CA . ASP A 1 158 ? -37.013 27.735 29.703 1.00 31.78 158 ASP A CA 1
ATOM 1153 C C . ASP A 1 158 ? -36.908 28.902 30.696 1.00 31.78 158 ASP A C 1
ATOM 1155 O O . ASP A 1 158 ? -35.878 29.200 31.297 1.00 31.78 158 ASP A O 1
ATOM 1159 N N . VAL A 1 159 ? -38.039 29.578 30.782 1.00 35.97 159 VAL A N 1
ATOM 1160 C CA . VAL A 1 159 ? -38.377 30.850 31.398 1.00 35.97 159 VAL A CA 1
ATOM 1161 C C . VAL A 1 159 ? -38.411 30.773 32.927 1.00 35.97 159 VAL A C 1
ATOM 1163 O O . VAL A 1 159 ? -38.938 29.822 33.498 1.00 35.97 159 VAL A O 1
ATOM 1166 N N . LYS A 1 160 ? -38.012 31.862 33.601 1.00 29.92 160 LYS A N 1
ATOM 1167 C CA . LYS A 1 160 ? -38.793 32.393 34.731 1.00 29.92 160 LYS A CA 1
ATOM 1168 C C . LYS A 1 160 ? -38.626 33.900 34.896 1.00 29.92 160 LYS A C 1
ATOM 1170 O O . LYS A 1 160 ? -37.525 34.424 35.030 1.00 29.92 160 LYS A O 1
ATOM 1175 N N . SER A 1 161 ? -39.778 34.557 34.830 1.00 38.47 161 SER A N 1
ATOM 1176 C CA . SER A 1 161 ? -40.042 35.955 35.129 1.00 38.47 161 SER A CA 1
ATOM 1177 C C . SER A 1 161 ? -39.973 36.247 36.629 1.00 38.47 161 SER A C 1
ATOM 1179 O O . SER A 1 161 ? -40.208 35.340 37.429 1.00 38.47 161 SER A O 1
ATOM 1181 N N . THR A 1 162 ? -39.848 37.550 36.923 1.00 42.53 162 THR A N 1
ATOM 1182 C CA . THR A 1 162 ? -40.167 38.279 38.175 1.00 42.53 162 THR A CA 1
ATOM 1183 C C . THR A 1 162 ? -39.316 38.010 39.404 1.00 42.53 162 THR A C 1
ATOM 1185 O O . THR A 1 162 ? -39.300 36.861 39.885 1.00 42.53 162 THR A O 1
#

Foldseek 3Di:
DEAEDEQVPQLDLVSLLVVLVVCPPVQFQYEYEYQYQSADDPPRRDGRDPPAHSQRSSCVSHVRHWTKYKNNQQDPVLLPDPVSQDDPPHGAEIEMATDPPCVVVVCVVCVVSRHHYDYPYHSRCNVVRSVHDDDDPDPPPDDDDDDPDDDDDDDDDDDDDD

Nearest PDB structures (foldseek):
  3dtt-assembly1_B  TM=7.918E-01  e=1.135E-08  Arthrobacter sp. FB24
  3dtt-assembly1_A  TM=7.921E-01  e=3.046E-08  Arthrobacter sp. FB24
  4huj-assembly2_B  TM=8.273E-01  e=6.280E-08  Sinorhizobium meliloti 1021
  5n2i-assembly2_D  TM=7.828E-01  e=3.045E-07  Thermobifida fusca YX
  1jay-assembly1_B  TM=7.591E-01  e=1.921E-07  Archaeoglobus fulgidus

Organism: NCBI:txid3068

InterPro domains:
  IPR036291 NAD(P)-binding domain superfamily [SSF51735] (14-130)
  IPR051267 STEAP family metalloreductases [PTHR14239] (21-130)

Sequence (162 aa):
MIRVNNLAGAHSDAGIKAIASDLGADIKGKVLIDATNPLSPYPGLEVRWTGKSAGELLAEELPDTFVYKAFNTIGANLMAQGDGSSLNGQQLTMMFAGSSENKALVEEVISTTGFEPVYVGSIRYARNLELREVGPELPFSGHSQVASSCVAGGDGTDVKST

Radius of gyration: 20.18 Å; Cα contacts (8 Å, |Δi|>4): 255; chains: 1; bounding box: 62×52×52 Å

Secondary structure (DSSP, 8-state):
-EEEE--TT--SHHHHHHHHHHHGGGGTTSEEEE----BPTTTT-PBP-SSS-HHHHHHHH-TTSEEEE-STTS-HHHHTSTTTTEETTEEPEEEEEE-STTHHHHHHHHHHTT-EEEE--SGGGHHHHHT---SS--------------------------

pLDDT: mean 75.5, std 22.22, range [25.69, 96.81]

Mean predicted aligned error: 11.49 Å

Solvent-accessible surface area (backbone atoms only — not comparable to full-atom values): 9730 Å² total; per-residue (Å²): 114,79,44,80,43,69,57,83,77,33,44,41,72,67,42,44,50,49,49,50,58,71,54,46,77,83,42,56,80,22,42,36,36,40,33,46,63,35,40,38,67,84,91,65,60,43,68,56,76,82,91,52,30,71,55,42,51,48,38,65,74,34,74,59,33,38,40,29,30,33,72,42,55,56,38,67,77,44,58,71,38,98,58,32,32,40,58,96,89,40,70,36,75,41,60,30,17,14,51,86,65,67,44,69,61,53,40,48,55,39,40,75,67,49,24,46,59,40,80,73,44,52,34,80,45,25,48,67,48,51,72,35,81,57,70,99,82,71,92,77,84,77,82,81,89,87,89,86,86,84,80,90,82,86,85,80,93,78,88,82,82,134